Protein AF-A0A652K4I8-F1 (afdb_monomer_lite)

Radius of gyration: 15.54 Å; chains: 1; bounding box: 37×20×55 Å

Sequence (137 aa):
MGTAPQAAGVTYPLDCGGAPHKVAARASGDLDGDGKPETVAVVHCEAGSGTPPSGVYVLTRGRQPGAPARVVATLVAPEDLKTVTGFSVRDGAVRATLLGYSSPDVPSCCPDEKEQVSWYWKGGSFVRTGQAEARSA

pLDDT: mean 91.09, std 11.19, range [34.38, 98.56]

Foldseek 3Di:
DDDEADPPPEDDPDDQVPADKDFPDKEWDQQAPPPHIKMWTWMAGDDPDAFQQTWIFIWHDDPDVPDHIYTPDIPDDSVQRWGWDDWYDDPSKTWTKIFADPDPVDDSVDGPWIKIWIWGDDDRDTDIDIDTPDDDD

Secondary structure (DSSP, 8-state):
-PPPPPSTT---S---TTPPEEEEEEEEE-SSSSSS-EEEEEEEE--SSS-PPPEEEEEE--SSTTPPPEEEEEEE-GGG--EEEEEEEETTEEEEEEEE-SSTTS-TT---EEEEEEEEEETTEEEEEEEEEPPP-

Structure (mmCIF, N/CA/C/O backbone):
data_AF-A0A652K4I8-F1
#
_entry.id   AF-A0A652K4I8-F1
#
loop_
_atom_site.group_PDB
_atom_site.id
_atom_site.type_symbol
_atom_site.label_atom_id
_atom_site.label_alt_id
_atom_site.label_comp_id
_atom_site.label_asym_id
_atom_site.label_entity_id
_atom_site.label_seq_id
_atom_site.pdbx_PDB_ins_code
_atom_site.Cartn_x
_atom_site.Cartn_y
_atom_site.Cartn_z
_atom_site.occupancy
_atom_site.B_iso_or_equiv
_atom_site.auth_seq_id
_atom_site.auth_comp_id
_atom_site.auth_asym_id
_atom_site.auth_atom_id
_atom_site.pdbx_PDB_model_num
ATOM 1 N N . MET A 1 1 ? -16.735 9.429 15.247 1.00 58.81 1 MET A N 1
ATOM 2 C CA . MET A 1 1 ? -15.610 8.810 14.511 1.00 58.81 1 MET A CA 1
ATOM 3 C C . MET A 1 1 ? -14.355 8.910 15.361 1.00 58.81 1 MET A C 1
ATOM 5 O O . MET A 1 1 ? -14.043 10.002 15.821 1.00 58.81 1 MET A O 1
ATOM 9 N N . GLY A 1 2 ? -13.698 7.782 15.648 1.00 72.44 2 GLY A N 1
ATOM 10 C CA . GLY A 1 2 ? -12.432 7.766 16.394 1.00 72.44 2 GLY A CA 1
ATOM 11 C C . GLY A 1 2 ? -11.235 8.185 15.531 1.00 72.44 2 GLY A C 1
ATOM 12 O O . GLY A 1 2 ? -11.338 8.254 14.315 1.00 72.44 2 GLY A O 1
ATOM 13 N N . THR A 1 3 ? -10.082 8.454 16.144 1.00 88.25 3 THR A N 1
ATOM 14 C CA . THR A 1 3 ? -8.835 8.772 15.419 1.00 88.25 3 THR A CA 1
ATOM 15 C C . THR A 1 3 ? -8.223 7.528 14.767 1.00 88.25 3 THR A C 1
ATOM 17 O O . THR A 1 3 ? -8.107 6.488 15.415 1.00 88.25 3 THR A O 1
ATOM 20 N N . ALA A 1 4 ? -7.795 7.610 13.512 1.00 93.06 4 ALA A N 1
ATOM 21 C CA . ALA A 1 4 ? -7.115 6.495 12.856 1.00 93.06 4 ALA A CA 1
ATOM 22 C C . ALA A 1 4 ? -5.692 6.273 13.425 1.00 93.06 4 ALA A C 1
ATOM 24 O O . ALA A 1 4 ? -5.068 7.226 13.909 1.00 93.06 4 ALA A O 1
ATOM 25 N N . PRO A 1 5 ? -5.159 5.037 13.405 1.00 94.88 5 PRO A N 1
ATOM 26 C CA . PRO A 1 5 ? -3.806 4.748 13.880 1.00 94.88 5 PRO A CA 1
ATOM 27 C C . PRO A 1 5 ? -2.723 5.466 13.056 1.00 94.88 5 PRO A C 1
ATOM 29 O O . PRO A 1 5 ? -2.858 5.652 11.846 1.00 94.88 5 PRO A O 1
ATOM 32 N N . GLN A 1 6 ? -1.614 5.845 13.697 1.00 93.88 6 GLN A N 1
ATOM 33 C CA . GLN A 1 6 ? -0.464 6.419 12.992 1.00 93.88 6 GLN A CA 1
ATOM 34 C C . GLN A 1 6 ? 0.291 5.338 12.209 1.00 93.88 6 GLN A C 1
ATOM 36 O O . GLN A 1 6 ? 0.525 4.246 12.712 1.00 93.88 6 GLN A O 1
ATOM 41 N N . ALA A 1 7 ? 0.700 5.680 10.987 1.00 95.81 7 ALA A N 1
ATOM 42 C CA . ALA A 1 7 ? 1.514 4.821 10.124 1.00 95.81 7 ALA A CA 1
ATOM 43 C C . ALA A 1 7 ? 3.020 4.866 10.462 1.00 95.81 7 ALA A C 1
ATOM 45 O O . ALA A 1 7 ? 3.785 4.020 10.008 1.00 95.81 7 ALA A O 1
ATOM 46 N N . ALA A 1 8 ? 3.461 5.862 11.235 1.00 91.19 8 ALA A N 1
ATOM 47 C CA . ALA A 1 8 ? 4.845 5.973 11.684 1.00 91.19 8 ALA A CA 1
ATOM 48 C C . ALA A 1 8 ? 5.109 5.048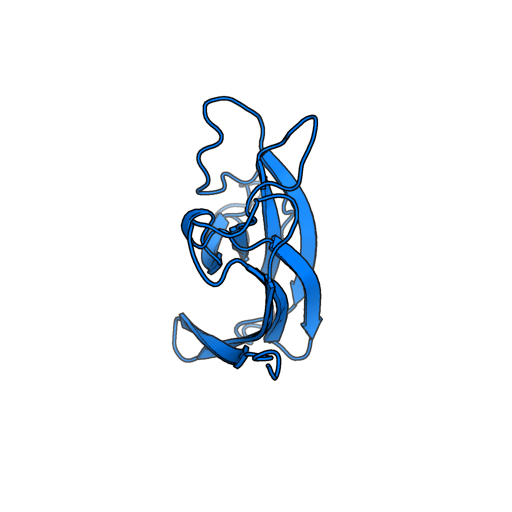 12.884 1.00 91.19 8 ALA A C 1
ATOM 50 O O . ALA A 1 8 ? 4.229 4.858 13.722 1.00 91.19 8 ALA A O 1
ATOM 51 N N . GLY A 1 9 ? 6.327 4.504 12.977 1.00 88.69 9 GLY A N 1
ATOM 52 C CA . GLY A 1 9 ? 6.729 3.620 14.080 1.00 88.69 9 GLY A CA 1
ATOM 53 C C . GLY A 1 9 ? 6.115 2.216 14.028 1.00 88.69 9 GLY A C 1
ATOM 54 O O . GLY A 1 9 ? 6.168 1.492 15.017 1.00 88.69 9 GLY A O 1
ATOM 55 N N . VAL A 1 10 ? 5.520 1.838 12.895 1.00 94.88 10 VAL A N 1
ATOM 56 C CA . VAL A 1 10 ? 4.978 0.498 12.651 1.00 94.88 10 VAL A CA 1
ATOM 57 C C . VAL A 1 10 ? 6.068 -0.400 12.078 1.00 94.88 10 VAL A C 1
ATOM 59 O O . VAL A 1 10 ? 6.839 0.015 11.215 1.00 94.88 10 VAL A O 1
ATOM 62 N N . THR A 1 11 ? 6.109 -1.652 12.525 1.00 93.19 11 THR A N 1
ATOM 63 C CA . THR A 1 11 ? 6.907 -2.695 11.875 1.00 93.19 11 THR A CA 1
ATOM 64 C C . THR A 1 11 ? 6.139 -3.228 10.670 1.00 93.19 11 THR A C 1
ATOM 66 O O . THR A 1 11 ? 5.146 -3.939 10.827 1.00 93.19 11 THR A O 1
ATOM 69 N N . TYR A 1 12 ? 6.585 -2.862 9.472 1.00 95.75 12 TYR A N 1
ATOM 70 C CA . TYR A 1 12 ? 6.018 -3.351 8.218 1.00 95.75 12 TYR A CA 1
ATOM 71 C C . TYR A 1 12 ? 6.736 -4.625 7.750 1.00 95.75 12 TYR A C 1
ATOM 73 O O . TYR A 1 12 ? 7.954 -4.717 7.911 1.00 95.75 12 TYR A O 1
ATOM 81 N N . PRO A 1 13 ? 6.019 -5.596 7.155 1.00 94.88 13 PRO A N 1
ATOM 82 C CA . PRO A 1 13 ? 6.622 -6.797 6.591 1.00 94.88 13 PRO A CA 1
ATOM 83 C C . PRO A 1 13 ? 7.198 -6.486 5.200 1.00 94.88 13 PRO A C 1
ATOM 85 O O . PRO A 1 13 ? 6.630 -6.871 4.181 1.00 94.88 13 PRO A O 1
ATOM 88 N N . LEU A 1 14 ? 8.300 -5.734 5.173 1.00 92.50 14 LEU A N 1
ATOM 89 C CA . LEU A 1 14 ? 9.155 -5.563 4.000 1.00 92.50 14 LEU A CA 1
ATOM 90 C C . LEU A 1 14 ? 10.620 -5.729 4.403 1.00 92.50 14 LEU A C 1
ATOM 92 O O . LEU A 1 14 ? 11.026 -5.258 5.467 1.00 92.50 14 LEU A O 1
ATOM 96 N N . ASP A 1 15 ? 11.400 -6.378 3.543 1.00 91.69 15 ASP A N 1
ATOM 97 C CA . ASP A 1 15 ? 12.846 -6.496 3.701 1.00 91.69 15 ASP A CA 1
ATOM 98 C C . ASP A 1 15 ? 13.551 -5.481 2.798 1.00 91.69 15 ASP A C 1
ATOM 100 O O . ASP A 1 15 ? 13.453 -5.530 1.574 1.00 91.69 15 ASP A O 1
ATOM 104 N N . CYS A 1 16 ? 14.258 -4.545 3.426 1.00 92.44 16 CYS A N 1
ATOM 105 C CA . CYS A 1 16 ? 15.027 -3.511 2.744 1.00 92.44 16 CYS A CA 1
ATOM 106 C C . CYS A 1 16 ? 16.538 -3.760 2.789 1.00 92.44 16 CYS A C 1
ATOM 108 O O . CYS A 1 16 ? 17.311 -2.838 2.524 1.00 92.44 16 CYS A O 1
ATOM 110 N N . GLY A 1 17 ? 16.984 -4.962 3.170 1.00 89.38 17 GLY A N 1
ATOM 111 C CA . GLY A 1 17 ? 18.407 -5.309 3.201 1.00 89.38 17 GLY A CA 1
ATOM 112 C C . GLY A 1 17 ? 19.229 -4.402 4.122 1.00 89.38 17 GLY A C 1
ATOM 113 O O . GLY A 1 17 ? 20.378 -4.087 3.826 1.00 89.38 17 GLY A O 1
ATOM 114 N N . GLY A 1 18 ? 18.622 -3.927 5.215 1.00 87.69 18 GLY A N 1
ATOM 115 C CA . GLY A 1 18 ? 19.234 -2.995 6.170 1.00 87.69 18 GLY A CA 1
ATOM 116 C C . GLY A 1 18 ? 18.995 -1.506 5.888 1.00 87.69 18 GLY A C 1
ATOM 117 O O . GLY A 1 18 ? 19.283 -0.687 6.760 1.00 87.69 18 GLY A O 1
ATOM 118 N N . ALA A 1 19 ? 18.433 -1.133 4.733 1.00 90.69 19 ALA A N 1
ATOM 119 C CA . ALA A 1 19 ? 17.978 0.238 4.496 1.00 90.69 19 ALA A CA 1
ATOM 120 C C . ALA A 1 19 ? 16.683 0.545 5.283 1.00 90.69 19 ALA A C 1
ATOM 122 O O . ALA A 1 19 ? 15.898 -0.366 5.570 1.00 90.69 19 ALA A O 1
ATOM 123 N N . PRO A 1 20 ? 16.419 1.815 5.643 1.00 92.19 20 PRO A N 1
ATOM 124 C CA . PRO A 1 20 ? 15.132 2.198 6.210 1.00 92.19 20 PRO A CA 1
ATOM 125 C C . PRO A 1 20 ? 14.006 2.044 5.177 1.00 92.19 20 PRO A C 1
ATOM 127 O O . PRO A 1 20 ? 14.228 2.036 3.967 1.00 92.19 20 PRO A O 1
ATOM 130 N N . HIS A 1 21 ? 12.771 1.945 5.663 1.00 94.88 21 HIS A N 1
ATOM 131 C CA . HIS A 1 21 ? 11.575 2.035 4.829 1.00 94.88 21 HIS A CA 1
ATOM 132 C C . HIS A 1 21 ? 10.948 3.425 4.940 1.00 94.88 21 HIS A C 1
ATOM 134 O O . HIS A 1 21 ? 11.106 4.124 5.942 1.00 94.88 21 HIS A O 1
ATOM 140 N N . LYS A 1 22 ? 10.156 3.793 3.935 1.00 94.56 22 LYS A N 1
ATOM 141 C CA . LYS A 1 22 ? 9.443 5.064 3.860 1.00 94.56 22 LYS A CA 1
ATOM 142 C C . LYS A 1 22 ? 7.953 4.831 3.653 1.00 94.56 22 LYS A C 1
ATOM 144 O O . LYS A 1 22 ? 7.553 4.082 2.768 1.00 94.56 22 LYS A O 1
ATOM 149 N N . VAL A 1 23 ? 7.129 5.537 4.428 1.00 96.38 23 VAL A N 1
ATOM 150 C CA . VAL A 1 23 ? 5.687 5.660 4.163 1.00 96.38 23 VAL A CA 1
ATOM 151 C C . VAL A 1 23 ? 5.491 6.738 3.096 1.00 96.38 23 VAL A C 1
ATOM 153 O O . VAL A 1 23 ? 5.647 7.926 3.375 1.00 96.38 23 VAL A O 1
ATOM 156 N N . ALA A 1 24 ? 5.179 6.330 1.869 1.00 95.19 24 ALA A N 1
ATOM 157 C CA . ALA A 1 24 ? 5.019 7.226 0.724 1.00 95.19 24 ALA A CA 1
ATOM 158 C C . ALA A 1 24 ? 3.655 7.921 0.707 1.00 95.19 24 ALA A C 1
ATOM 160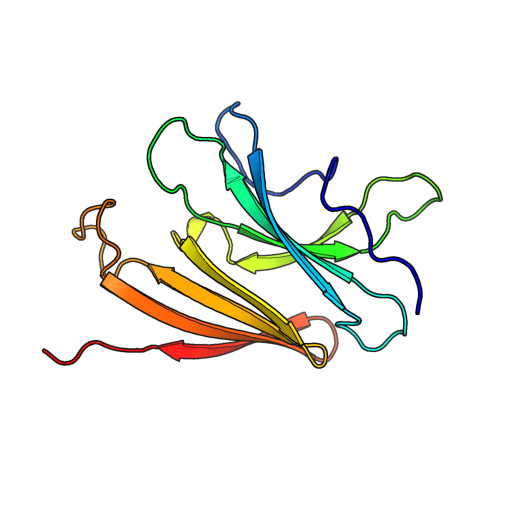 O O . ALA A 1 24 ? 3.551 9.099 0.373 1.00 95.19 24 ALA A O 1
ATOM 161 N N . ALA A 1 25 ? 2.608 7.191 1.090 1.00 97.00 25 ALA A N 1
ATOM 162 C CA . ALA A 1 25 ? 1.249 7.702 1.177 1.00 97.00 25 ALA A CA 1
ATOM 163 C C . ALA A 1 25 ? 0.483 6.994 2.294 1.00 97.00 25 ALA A C 1
ATOM 165 O O . ALA A 1 25 ? 0.800 5.866 2.678 1.00 97.00 25 ALA A O 1
ATOM 166 N N . ARG A 1 26 ? -0.551 7.659 2.813 1.00 97.88 26 ARG A N 1
ATOM 167 C CA . ARG A 1 26 ? -1.480 7.071 3.777 1.00 97.88 26 ARG A CA 1
ATOM 168 C C . ARG A 1 26 ? -2.877 7.654 3.633 1.00 97.88 26 ARG A C 1
ATOM 170 O O . ARG A 1 26 ? -3.029 8.823 3.288 1.00 97.88 26 ARG A O 1
ATOM 177 N N . ALA A 1 27 ? -3.873 6.837 3.928 1.00 97.81 27 ALA A N 1
ATOM 178 C CA . ALA A 1 27 ? -5.277 7.215 3.960 1.00 97.81 27 ALA A CA 1
ATOM 179 C C . ALA A 1 27 ? -5.971 6.426 5.068 1.00 97.81 27 ALA A C 1
ATOM 181 O O . ALA A 1 27 ? -5.480 5.376 5.480 1.00 97.81 27 ALA A O 1
ATOM 182 N N . SER A 1 28 ? -7.097 6.928 5.556 1.00 97.69 28 SER A N 1
ATOM 183 C CA . SER A 1 28 ? -7.816 6.306 6.664 1.00 97.69 28 SER A CA 1
ATOM 184 C C . SER A 1 28 ? -9.310 6.275 6.390 1.00 97.69 28 SER A C 1
ATOM 186 O O . SER A 1 28 ? -9.838 7.145 5.695 1.00 97.69 28 SER A O 1
ATOM 188 N N . GLY A 1 29 ? -9.983 5.286 6.957 1.00 96.75 29 GLY A N 1
ATOM 189 C CA . GLY A 1 29 ? -11.421 5.088 6.844 1.00 96.75 29 GLY A CA 1
ATOM 190 C C . GLY A 1 29 ? -11.843 3.869 7.647 1.00 96.75 29 GLY A C 1
ATOM 191 O O . GLY A 1 29 ? -11.000 3.067 8.024 1.00 96.75 29 GLY A O 1
ATOM 192 N N . ASP A 1 30 ? -13.133 3.768 7.930 1.00 96.38 30 ASP A N 1
ATOM 193 C CA . ASP A 1 30 ? -13.730 2.574 8.529 1.00 96.38 30 ASP A CA 1
ATOM 194 C C . ASP A 1 30 ? -13.865 1.511 7.432 1.00 96.38 30 ASP A C 1
ATOM 196 O O . ASP A 1 30 ? -14.705 1.653 6.538 1.00 96.38 30 ASP A O 1
ATOM 200 N N . LEU A 1 31 ? -12.938 0.548 7.404 1.00 97.25 31 LEU A N 1
ATOM 201 C CA . LEU A 1 31 ? -12.828 -0.421 6.309 1.00 97.25 31 LEU A CA 1
ATOM 202 C C . LEU A 1 31 ? -13.642 -1.684 6.568 1.00 97.25 31 LEU A C 1
ATOM 204 O O . LEU A 1 31 ? -14.035 -2.350 5.610 1.00 97.25 31 LEU A O 1
ATOM 208 N N . ASP A 1 32 ? -13.866 -2.026 7.834 1.00 95.56 32 ASP A N 1
ATOM 209 C CA . ASP A 1 32 ? -14.614 -3.215 8.236 1.00 95.56 32 ASP A CA 1
ATOM 210 C C . ASP A 1 32 ? -16.037 -2.910 8.735 1.00 95.56 32 ASP A C 1
ATOM 212 O O . ASP A 1 32 ? -16.846 -3.834 8.861 1.00 95.56 32 ASP A O 1
ATOM 216 N N . GLY A 1 33 ? -16.375 -1.631 8.923 1.00 94.94 33 GLY A N 1
ATOM 217 C CA . GLY A 1 33 ? -17.694 -1.167 9.338 1.00 94.94 33 GLY A CA 1
ATOM 218 C C . GLY A 1 33 ? -17.920 -1.222 10.849 1.00 94.94 33 GLY A C 1
ATOM 219 O O . GLY A 1 33 ? -19.076 -1.169 11.278 1.00 94.94 33 GLY A O 1
ATOM 220 N N . ASP A 1 34 ? -16.870 -1.361 11.665 1.00 93.44 34 ASP A N 1
ATOM 221 C CA . ASP A 1 34 ? -16.984 -1.464 13.125 1.00 93.44 34 ASP A CA 1
ATOM 222 C C . ASP A 1 34 ? -17.060 -0.100 13.848 1.00 93.44 34 ASP A C 1
ATOM 224 O O . ASP A 1 34 ? -17.211 -0.038 15.077 1.00 93.44 34 ASP A O 1
ATOM 228 N N . GLY A 1 35 ? -16.972 1.005 13.100 1.00 93.50 35 GLY A N 1
ATOM 229 C CA . GLY A 1 35 ? -17.001 2.373 13.616 1.00 93.50 35 GLY A CA 1
ATOM 230 C C . GLY A 1 35 ? -15.642 2.913 14.081 1.00 93.50 35 GLY A C 1
ATOM 231 O O . GLY A 1 35 ? -15.558 4.075 14.519 1.00 93.50 35 GLY A O 1
ATOM 232 N N . LYS A 1 36 ? -14.569 2.122 13.998 1.00 92.94 36 LYS A N 1
ATOM 233 C CA . LYS A 1 36 ? -13.184 2.536 14.244 1.00 92.94 36 LYS A CA 1
ATOM 234 C C . LYS A 1 36 ? -12.459 2.596 12.901 1.00 92.94 36 LYS A C 1
ATOM 236 O O . LYS A 1 36 ? -12.432 1.622 12.178 1.00 92.94 36 LYS A O 1
ATOM 241 N N . PRO A 1 37 ? -11.840 3.732 12.548 1.00 95.88 37 PRO A N 1
ATOM 242 C CA . PRO A 1 37 ? -11.115 3.793 11.293 1.00 95.88 37 PRO A CA 1
ATOM 243 C C . PRO A 1 37 ? -9.764 3.078 11.368 1.00 95.88 37 PRO A C 1
ATOM 245 O O . PRO A 1 37 ? -8.977 3.288 12.303 1.00 95.88 37 PRO A O 1
ATOM 248 N N . GLU A 1 38 ? -9.455 2.361 10.297 1.00 97.62 38 GLU A N 1
ATOM 249 C CA . GLU A 1 38 ? -8.140 1.833 9.961 1.00 97.62 38 GLU A CA 1
ATOM 250 C C . GLU A 1 38 ? -7.309 2.894 9.233 1.00 97.62 38 GLU A C 1
ATOM 252 O O . GLU A 1 38 ? -7.814 3.887 8.696 1.00 97.62 38 GLU A O 1
ATOM 257 N N . THR A 1 39 ? -6.001 2.655 9.177 1.00 98.38 39 THR A N 1
ATOM 258 C CA . THR A 1 39 ? -5.090 3.384 8.289 1.00 98.38 39 THR A CA 1
ATOM 259 C C . THR A 1 39 ? -4.526 2.424 7.262 1.00 98.38 39 THR A C 1
ATOM 261 O O . THR A 1 39 ? -4.075 1.341 7.608 1.00 98.38 39 THR A O 1
ATOM 264 N N . VAL A 1 40 ? -4.489 2.836 6.004 1.00 98.56 40 VAL A N 1
ATOM 265 C CA . VAL A 1 40 ? -3.807 2.119 4.933 1.00 98.56 40 VAL A CA 1
ATOM 266 C C . VAL A 1 40 ? -2.558 2.899 4.565 1.00 98.56 40 VAL A C 1
ATOM 268 O O . VAL A 1 40 ? -2.629 4.105 4.318 1.00 98.56 40 VAL A O 1
ATOM 271 N N . ALA A 1 41 ? -1.417 2.221 4.563 1.00 98.50 41 ALA A N 1
ATOM 272 C CA . ALA A 1 41 ? -0.115 2.805 4.285 1.00 98.50 41 ALA A CA 1
ATOM 273 C C . ALA A 1 41 ? 0.485 2.189 3.021 1.00 98.50 41 ALA A C 1
ATOM 275 O O . ALA A 1 41 ? 0.535 0.967 2.882 1.00 98.50 41 ALA A O 1
ATOM 276 N N . VAL A 1 42 ? 0.964 3.052 2.127 1.00 98.31 42 VAL A N 1
ATOM 277 C CA . VAL A 1 42 ? 1.831 2.679 1.009 1.00 98.31 42 VAL A CA 1
ATOM 278 C C . VAL A 1 42 ? 3.265 2.846 1.483 1.00 98.31 42 VAL A C 1
ATOM 280 O O . VAL A 1 42 ? 3.661 3.948 1.875 1.00 98.31 42 VAL A O 1
ATOM 283 N N . VAL A 1 43 ? 4.030 1.762 1.473 1.00 97.62 43 VAL A N 1
ATOM 284 C CA . VAL A 1 43 ? 5.383 1.716 2.028 1.00 97.62 43 VAL A CA 1
ATOM 285 C C . VAL A 1 43 ? 6.324 1.091 1.018 1.00 97.62 43 VAL A C 1
ATOM 287 O O . VAL A 1 43 ? 5.976 0.119 0.363 1.00 97.62 43 VAL A O 1
ATOM 290 N N . HIS A 1 44 ? 7.525 1.631 0.902 1.00 96.31 44 HIS A N 1
ATOM 291 C CA . HIS A 1 44 ? 8.588 1.039 0.100 1.00 96.31 44 HIS A CA 1
ATOM 292 C C . HIS A 1 44 ? 9.930 1.266 0.794 1.00 96.31 44 HIS A C 1
ATOM 294 O O . HIS A 1 44 ? 10.036 2.096 1.702 1.00 96.31 44 HIS A O 1
ATOM 300 N N . CYS A 1 45 ? 10.967 0.550 0.374 1.00 95.31 45 CYS A N 1
ATOM 301 C CA . CYS A 1 45 ? 12.315 0.805 0.869 1.00 95.31 45 CYS A CA 1
ATOM 302 C C . CYS A 1 45 ? 12.775 2.211 0.487 1.00 95.31 45 CYS A C 1
ATOM 304 O O . CYS A 1 45 ? 12.422 2.729 -0.575 1.00 95.31 45 CYS A O 1
ATOM 306 N N . GLU A 1 46 ? 13.532 2.862 1.357 1.00 91.81 46 GLU A N 1
ATOM 307 C CA . GLU A 1 46 ? 14.149 4.133 1.019 1.00 91.81 46 GLU A CA 1
ATOM 308 C C . GLU A 1 46 ? 15.295 3.882 0.037 1.00 91.81 46 GLU A C 1
ATOM 310 O O . GLU A 1 46 ? 16.179 3.063 0.278 1.00 91.81 46 GLU A O 1
ATOM 315 N N . ALA A 1 47 ? 15.256 4.573 -1.098 1.00 85.00 47 ALA A N 1
ATOM 316 C CA . ALA A 1 47 ? 16.268 4.485 -2.135 1.00 85.00 47 ALA A CA 1
ATOM 317 C C . ALA A 1 47 ? 16.661 5.901 -2.552 1.00 85.00 47 ALA A C 1
ATOM 319 O O . ALA A 1 47 ? 15.802 6.771 -2.700 1.00 85.00 47 ALA A O 1
ATOM 320 N N . GLY A 1 48 ? 17.960 6.135 -2.756 1.00 76.44 48 GLY A N 1
ATOM 321 C CA . GLY A 1 48 ? 18.453 7.432 -3.229 1.00 76.44 48 GLY A CA 1
ATOM 322 C C . GLY A 1 48 ? 18.033 7.747 -4.670 1.00 76.44 48 GLY A C 1
ATOM 323 O O . GLY A 1 48 ? 17.915 8.911 -5.036 1.00 76.44 48 GLY A O 1
ATOM 324 N N . SER A 1 49 ? 17.778 6.715 -5.482 1.00 72.06 49 SER A N 1
ATOM 325 C CA . SER A 1 49 ? 17.286 6.838 -6.858 1.00 72.06 49 SER A CA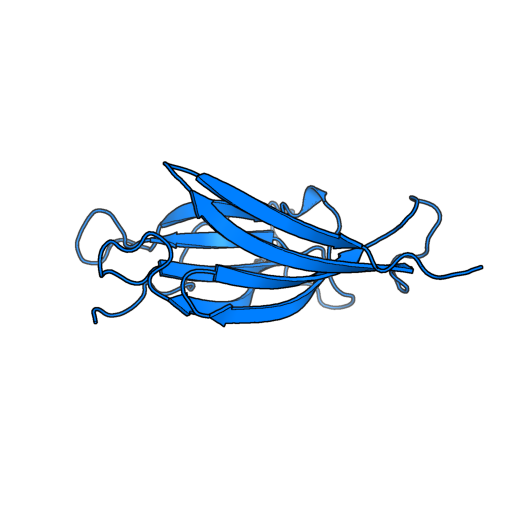 1
ATOM 326 C C . SER A 1 49 ? 16.367 5.668 -7.218 1.00 72.06 49 SER A C 1
ATOM 328 O O . SER A 1 49 ? 16.523 4.577 -6.670 1.00 72.06 49 SER A O 1
ATOM 330 N N . GLY A 1 50 ? 15.441 5.893 -8.154 1.00 75.50 50 GLY A N 1
ATOM 331 C CA . GLY A 1 50 ? 14.474 4.894 -8.616 1.00 75.50 50 GLY A CA 1
ATOM 332 C C . GLY A 1 50 ? 13.155 4.907 -7.841 1.00 75.50 50 GLY A C 1
ATOM 333 O O . GLY A 1 50 ? 12.907 5.763 -6.992 1.00 75.50 50 GLY A O 1
ATOM 334 N N . THR A 1 51 ? 12.277 3.962 -8.166 1.00 77.56 51 THR A N 1
ATOM 335 C CA . THR A 1 51 ? 10.986 3.790 -7.492 1.00 77.56 51 THR A CA 1
ATOM 336 C C . THR A 1 51 ? 10.861 2.335 -7.061 1.00 77.56 51 THR A C 1
ATOM 338 O O . THR A 1 51 ? 10.428 1.503 -7.857 1.00 77.56 51 THR A O 1
ATOM 341 N N . PRO A 1 52 ? 11.314 1.997 -5.842 1.00 88.19 52 PRO A N 1
ATOM 342 C CA . PRO A 1 52 ? 11.266 0.621 -5.377 1.00 88.19 52 PRO A CA 1
ATOM 343 C C . PRO A 1 52 ? 9.816 0.113 -5.318 1.00 88.19 52 PRO A C 1
ATOM 345 O O . PRO A 1 52 ? 8.883 0.918 -5.173 1.00 88.19 52 PRO A O 1
ATOM 348 N N . PRO A 1 53 ? 9.615 -1.214 -5.415 1.00 92.69 53 PRO A N 1
ATOM 349 C CA . PRO A 1 53 ? 8.300 -1.816 -5.262 1.00 92.69 53 PRO A CA 1
ATOM 350 C C . PRO A 1 53 ? 7.615 -1.372 -3.971 1.00 92.69 53 PRO A C 1
ATOM 352 O O . PRO A 1 53 ? 8.244 -1.184 -2.927 1.00 92.69 53 PRO A O 1
ATOM 355 N N . SER A 1 54 ? 6.308 -1.174 -4.066 1.00 96.38 54 SER A N 1
ATOM 356 C CA . SER A 1 54 ? 5.462 -0.720 -2.973 1.00 96.38 54 SER A CA 1
ATOM 357 C C . SER A 1 54 ? 4.744 -1.898 -2.326 1.00 96.38 54 SER A C 1
ATOM 359 O O . SER A 1 54 ? 4.105 -2.691 -3.008 1.00 96.38 54 SER A O 1
ATOM 361 N N . GLY A 1 55 ? 4.767 -1.950 -1.000 1.00 97.81 55 GLY A N 1
ATOM 362 C CA . GLY A 1 55 ? 3.796 -2.683 -0.200 1.00 97.81 55 GLY A CA 1
ATOM 363 C C . GLY A 1 55 ? 2.610 -1.789 0.171 1.00 97.81 55 GLY A C 1
ATOM 364 O O . GLY A 1 55 ? 2.772 -0.594 0.438 1.00 97.81 55 GLY A O 1
ATOM 365 N N . VAL A 1 56 ? 1.408 -2.363 0.209 1.00 98.50 56 VAL A N 1
ATOM 366 C CA . VAL A 1 56 ? 0.198 -1.687 0.705 1.00 98.50 56 VAL A CA 1
ATOM 367 C C . VAL A 1 56 ? -0.329 -2.452 1.907 1.00 98.50 56 VAL A C 1
ATOM 369 O O . VAL A 1 56 ? -0.732 -3.606 1.782 1.00 98.50 56 VAL A O 1
ATOM 372 N N . TYR A 1 57 ? -0.356 -1.802 3.067 1.00 98.56 57 TYR A N 1
ATOM 373 C CA . TYR A 1 57 ? -0.646 -2.448 4.347 1.00 98.56 57 TYR A CA 1
ATOM 374 C C . TYR A 1 57 ? -1.830 -1.798 5.050 1.00 98.56 57 TYR A C 1
ATOM 376 O O . TYR A 1 57 ? -1.921 -0.571 5.111 1.00 98.56 57 TYR A O 1
ATOM 384 N N . VAL A 1 58 ? -2.707 -2.617 5.630 1.00 98.38 58 VAL A N 1
ATOM 385 C CA . VAL A 1 58 ? -3.814 -2.160 6.479 1.00 98.38 58 VAL A CA 1
ATOM 386 C C . VAL A 1 58 ? -3.390 -2.236 7.936 1.00 98.38 58 VAL A C 1
ATOM 388 O O . VAL A 1 58 ? -2.903 -3.267 8.407 1.00 98.38 58 VAL A O 1
ATOM 391 N N . LEU A 1 59 ? -3.594 -1.135 8.646 1.00 98.19 59 LEU A N 1
ATOM 392 C CA . LEU A 1 59 ? -3.200 -0.926 10.025 1.00 98.19 59 LEU A CA 1
ATOM 393 C C . LEU A 1 59 ? -4.428 -0.759 10.904 1.00 98.19 59 LEU A C 1
ATOM 395 O O . LEU A 1 59 ? -5.294 0.071 10.627 1.00 98.19 59 LEU A O 1
ATOM 399 N N . THR A 1 60 ? -4.420 -1.453 12.034 1.00 95.81 60 THR A N 1
ATOM 400 C CA . THR A 1 60 ? -5.327 -1.160 13.145 1.00 95.81 60 THR A CA 1
ATOM 401 C C . THR A 1 60 ? -4.534 -0.700 14.366 1.00 95.81 60 THR A C 1
ATOM 403 O O . THR A 1 60 ? -3.299 -0.746 14.407 1.00 95.81 60 THR A O 1
ATOM 406 N N . ARG A 1 61 ? -5.249 -0.232 15.385 1.00 93.25 61 ARG A N 1
ATOM 407 C CA . ARG A 1 61 ? -4.658 0.234 16.640 1.00 93.25 61 ARG A CA 1
ATOM 408 C C . ARG A 1 61 ? -3.887 -0.885 17.350 1.00 93.25 61 ARG A C 1
ATOM 410 O O . ARG A 1 61 ? -4.200 -2.074 17.225 1.00 93.25 61 ARG A O 1
ATOM 417 N N . GLY A 1 62 ? -2.887 -0.483 18.130 1.00 90.75 62 GLY A N 1
ATOM 418 C CA . GLY A 1 62 ? -2.197 -1.375 19.052 1.00 90.75 62 GLY A CA 1
ATOM 419 C C . GLY A 1 62 ? -3.156 -1.971 20.088 1.00 90.75 62 GLY A C 1
ATOM 420 O O . GLY A 1 62 ? -4.205 -1.402 20.391 1.00 90.75 62 GLY A O 1
ATOM 421 N N . ARG A 1 63 ? -2.801 -3.139 20.640 1.00 87.81 63 ARG A N 1
ATOM 422 C CA . ARG A 1 63 ? -3.647 -3.859 21.614 1.00 87.81 63 ARG A CA 1
ATOM 423 C C . ARG A 1 63 ? -3.773 -3.147 22.964 1.00 87.81 63 ARG A C 1
ATOM 425 O O . ARG A 1 63 ? -4.693 -3.448 23.711 1.00 87.81 63 ARG A O 1
ATOM 432 N N . GLN A 1 64 ? -2.836 -2.257 23.279 1.00 89.44 64 GLN A N 1
ATOM 433 C CA . GLN A 1 64 ? -2.774 -1.507 24.532 1.00 89.44 64 GLN A CA 1
ATOM 434 C C . GLN A 1 64 ? -2.668 -0.006 24.235 1.00 89.44 64 GLN A C 1
ATOM 436 O O . GLN A 1 64 ? -2.142 0.364 23.178 1.00 89.44 64 GLN A O 1
ATOM 441 N N . PRO A 1 65 ? -3.125 0.874 25.143 1.00 84.62 65 PRO A N 1
ATOM 442 C CA . PRO A 1 65 ? -2.891 2.309 25.021 1.00 84.62 65 PRO A CA 1
ATOM 443 C C . PRO A 1 65 ? -1.397 2.616 24.849 1.00 84.62 65 PRO A C 1
ATOM 445 O O . PRO A 1 65 ? -0.563 2.103 25.588 1.00 84.62 65 PRO A O 1
ATOM 448 N N . GLY A 1 66 ? -1.056 3.428 23.847 1.00 84.81 66 GLY A N 1
ATOM 449 C CA . GLY A 1 66 ? 0.332 3.791 23.536 1.00 84.81 66 GLY A CA 1
ATOM 450 C C . GLY A 1 66 ? 1.130 2.743 22.751 1.00 84.81 66 GLY A C 1
ATOM 451 O O . GLY A 1 66 ? 2.234 3.051 22.309 1.00 84.81 66 GLY A O 1
ATOM 452 N N . ALA A 1 67 ? 0.595 1.539 22.520 1.00 89.88 67 ALA A N 1
ATOM 453 C CA . ALA A 1 67 ? 1.263 0.558 21.671 1.00 89.88 67 ALA A CA 1
ATOM 454 C C . ALA A 1 67 ? 1.254 1.003 20.192 1.00 89.88 67 ALA A C 1
ATOM 456 O O . ALA A 1 67 ? 0.251 1.572 19.738 1.00 89.88 67 ALA A O 1
ATOM 457 N N . PRO A 1 68 ? 2.320 0.705 19.421 1.00 91.62 68 PRO A N 1
ATOM 458 C CA . PRO A 1 68 ? 2.349 0.960 17.986 1.00 91.62 68 PRO A CA 1
ATOM 459 C C . PRO A 1 68 ? 1.159 0.331 17.260 1.00 91.62 68 PRO A C 1
ATOM 461 O O . PRO A 1 68 ? 0.604 -0.690 17.687 1.00 91.62 68 PRO A O 1
ATOM 464 N N . ALA A 1 69 ? 0.778 0.938 16.137 1.00 95.94 69 ALA A N 1
ATOM 465 C CA . ALA A 1 69 ? -0.193 0.331 15.243 1.00 95.94 69 ALA A CA 1
ATOM 466 C C . ALA A 1 69 ? 0.349 -0.989 14.680 1.00 95.94 69 ALA A C 1
ATOM 468 O O . ALA A 1 69 ? 1.559 -1.216 14.615 1.00 95.94 69 ALA A O 1
ATOM 469 N N . ARG A 1 70 ? -0.565 -1.873 14.294 1.00 96.12 70 ARG A N 1
ATOM 470 C CA . ARG A 1 70 ? -0.240 -3.230 13.855 1.00 96.12 70 ARG A CA 1
ATOM 471 C C . ARG A 1 70 ? -0.769 -3.475 12.454 1.00 96.12 70 ARG A C 1
ATOM 473 O O . ARG A 1 70 ? -1.911 -3.118 12.162 1.00 96.12 70 ARG A O 1
ATOM 480 N N . VAL A 1 71 ? 0.049 -4.114 11.627 1.00 97.56 71 VAL A N 1
ATOM 481 C CA . VAL A 1 71 ? -0.369 -4.604 10.314 1.00 97.56 71 VAL A CA 1
ATOM 482 C C . VAL A 1 71 ? -1.334 -5.771 10.516 1.00 97.56 71 VAL A C 1
ATOM 484 O O . VAL A 1 71 ? -1.037 -6.706 11.260 1.00 97.56 71 VAL A O 1
ATOM 487 N N . VAL A 1 72 ? -2.504 -5.691 9.889 1.00 96.50 72 VAL A N 1
ATOM 488 C CA . VAL A 1 72 ? -3.535 -6.745 9.919 1.00 96.50 72 VAL A CA 1
ATOM 489 C C . VAL A 1 72 ? -3.828 -7.331 8.545 1.00 96.50 72 VAL A C 1
ATOM 491 O O . VAL A 1 72 ? -4.374 -8.426 8.471 1.00 96.50 72 VAL A O 1
ATOM 494 N N . ALA A 1 73 ? -3.444 -6.639 7.470 1.00 97.38 73 ALA A N 1
ATOM 495 C CA . ALA A 1 73 ? -3.507 -7.170 6.117 1.00 97.38 73 ALA A CA 1
ATOM 496 C C . ALA A 1 73 ? -2.425 -6.557 5.221 1.00 97.38 73 ALA A C 1
ATOM 498 O O . ALA A 1 73 ? -2.024 -5.405 5.412 1.00 97.38 73 ALA A O 1
ATOM 499 N N . THR A 1 74 ? -2.027 -7.323 4.209 1.00 98.00 74 THR A N 1
ATOM 500 C CA . THR A 1 74 ? -1.177 -6.893 3.095 1.00 98.00 74 THR A CA 1
ATOM 501 C C . THR A 1 74 ? -2.024 -6.971 1.828 1.00 98.00 74 THR A C 1
ATOM 503 O O . THR A 1 74 ? -2.489 -8.050 1.472 1.00 98.00 74 THR A O 1
ATOM 506 N N . LEU A 1 75 ? -2.292 -5.829 1.191 1.00 97.75 75 LEU A N 1
ATOM 50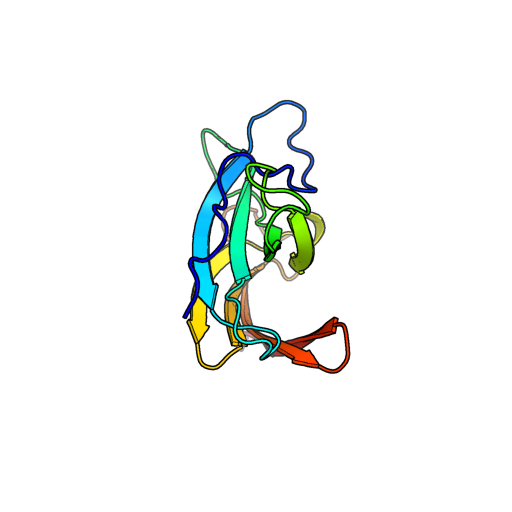7 C CA . LEU A 1 75 ? -3.121 -5.729 -0.020 1.00 97.75 75 LEU A CA 1
ATOM 508 C C . LEU A 1 75 ? -2.295 -5.857 -1.303 1.00 97.75 75 LEU A C 1
ATOM 510 O O . LEU A 1 75 ? -2.799 -6.348 -2.311 1.00 97.75 75 LEU A O 1
ATOM 514 N N . VAL A 1 76 ? -1.048 -5.389 -1.241 1.00 97.81 76 VAL A N 1
ATOM 515 C CA . VAL A 1 76 ? -0.014 -5.536 -2.270 1.00 97.81 76 VAL A CA 1
ATOM 516 C C . VAL A 1 76 ? 1.265 -5.914 -1.546 1.00 97.81 76 VAL A C 1
ATOM 518 O O . VAL A 1 76 ? 1.631 -5.237 -0.576 1.00 97.81 76 VAL A O 1
ATOM 521 N N . ALA A 1 77 ? 1.905 -6.989 -1.987 1.00 95.75 77 ALA A N 1
ATOM 522 C CA . ALA A 1 77 ? 3.164 -7.447 -1.430 1.00 95.75 77 ALA A CA 1
ATOM 523 C C . ALA A 1 77 ? 4.326 -6.837 -2.245 1.00 95.75 77 ALA A C 1
ATOM 525 O O . ALA A 1 77 ? 4.196 -6.711 -3.465 1.00 95.75 77 ALA A O 1
ATOM 526 N N . PRO A 1 78 ? 5.449 -6.413 -1.631 1.00 93.06 78 PRO A N 1
ATOM 527 C CA . PRO A 1 78 ? 6.586 -5.859 -2.378 1.00 93.06 78 PRO A CA 1
ATOM 528 C C . PRO A 1 78 ? 7.116 -6.790 -3.484 1.00 93.06 78 PRO A C 1
ATOM 530 O O . PRO A 1 78 ? 7.633 -6.320 -4.498 1.00 93.06 78 PRO A O 1
ATOM 533 N N . GLU A 1 79 ? 6.946 -8.100 -3.313 1.00 92.00 79 GLU A N 1
ATOM 534 C CA . GLU A 1 79 ? 7.337 -9.157 -4.250 1.00 92.00 79 GLU A CA 1
ATOM 535 C C . GLU A 1 79 ? 6.496 -9.155 -5.536 1.00 92.00 79 GLU A C 1
ATOM 537 O O . GLU A 1 79 ? 6.939 -9.687 -6.551 1.00 92.00 79 GLU A O 1
ATOM 542 N N . ASP A 1 80 ? 5.326 -8.503 -5.533 1.00 92.94 80 ASP A N 1
ATOM 543 C CA . ASP A 1 80 ? 4.487 -8.325 -6.725 1.00 92.94 80 ASP A CA 1
ATOM 544 C C . ASP A 1 80 ? 5.106 -7.330 -7.730 1.00 92.94 80 ASP A C 1
ATOM 546 O O . ASP A 1 80 ? 4.567 -7.126 -8.822 1.00 92.94 80 ASP A O 1
ATOM 550 N N . LEU A 1 81 ? 6.214 -6.672 -7.355 1.00 92.50 81 LEU A N 1
ATOM 551 C CA . LEU A 1 81 ? 6.948 -5.693 -8.165 1.00 92.50 81 LEU A CA 1
ATOM 552 C C . LEU A 1 81 ? 6.056 -4.563 -8.698 1.00 92.50 81 LEU A C 1
ATOM 554 O O . LEU A 1 81 ? 6.268 -4.045 -9.797 1.00 92.50 81 LEU A O 1
ATOM 558 N N . LYS A 1 82 ? 5.044 -4.172 -7.914 1.00 95.25 82 LYS A N 1
ATOM 559 C CA . LYS A 1 82 ? 4.125 -3.089 -8.269 1.00 95.25 82 LYS A CA 1
ATOM 560 C C . LYS A 1 82 ? 4.530 -1.769 -7.621 1.00 95.25 82 LYS A C 1
ATOM 562 O O . LYS A 1 82 ? 4.947 -1.720 -6.465 1.00 95.25 82 LYS A O 1
ATOM 567 N N . THR A 1 83 ? 4.329 -0.675 -8.342 1.00 95.12 83 THR A N 1
ATOM 568 C CA . THR A 1 83 ? 4.449 0.695 -7.828 1.00 95.12 83 THR A CA 1
ATOM 569 C C . THR A 1 83 ? 3.067 1.329 -7.725 1.00 95.12 83 THR A C 1
ATOM 571 O O . THR A 1 83 ? 2.276 1.259 -8.665 1.00 95.12 83 THR A O 1
ATOM 574 N N . VAL A 1 84 ? 2.768 1.989 -6.605 1.00 96.50 84 VAL A N 1
ATOM 575 C CA . VAL A 1 84 ? 1.489 2.689 -6.407 1.00 96.50 84 VAL A CA 1
ATOM 576 C C . VAL A 1 84 ? 1.614 4.151 -6.835 1.00 96.50 84 VAL A C 1
ATOM 578 O O . VAL A 1 84 ? 2.429 4.887 -6.285 1.00 96.50 84 VAL A O 1
ATOM 581 N N . THR A 1 85 ? 0.781 4.596 -7.779 1.00 94.25 85 THR A N 1
ATOM 582 C CA . THR A 1 85 ? 0.791 5.989 -8.287 1.00 94.25 85 THR A CA 1
ATOM 583 C C . THR A 1 85 ? -0.503 6.759 -8.031 1.00 94.25 85 THR A C 1
ATOM 585 O O . THR A 1 85 ? -0.494 7.986 -7.980 1.00 94.25 85 THR A O 1
ATOM 588 N N . GLY A 1 86 ? -1.612 6.056 -7.809 1.00 94.81 86 GLY A N 1
ATOM 589 C CA . GLY A 1 86 ? -2.880 6.621 -7.348 1.00 94.81 86 GLY A CA 1
ATOM 590 C C . GLY A 1 86 ? -3.341 5.869 -6.110 1.00 94.81 86 GLY A C 1
ATOM 591 O O . GLY A 1 86 ? -3.215 4.649 -6.074 1.00 94.81 86 GLY A O 1
ATOM 592 N N . PHE A 1 87 ? -3.846 6.568 -5.092 1.00 98.06 87 PHE A N 1
ATOM 593 C CA . PHE A 1 87 ? -4.211 5.938 -3.823 1.00 98.06 87 PHE A CA 1
ATOM 594 C C . PHE A 1 87 ? -5.273 6.733 -3.058 1.00 98.06 87 PHE A C 1
ATOM 596 O O . PHE A 1 87 ? -5.152 7.947 -2.894 1.00 98.06 87 PHE A O 1
ATOM 603 N N . SER A 1 88 ? -6.318 6.053 -2.580 1.00 98.12 88 SER A N 1
ATOM 604 C CA . SER A 1 88 ? -7.347 6.656 -1.724 1.00 98.12 88 SER A CA 1
ATOM 605 C C . SER A 1 88 ? -8.129 5.613 -0.925 1.00 98.12 88 SER A C 1
ATOM 607 O O . SER A 1 88 ? -8.171 4.442 -1.292 1.00 98.12 88 SER A O 1
ATOM 609 N N . VAL A 1 89 ? -8.793 6.063 0.141 1.00 98.00 89 VAL A N 1
ATOM 610 C CA . VAL A 1 89 ? -9.825 5.301 0.855 1.00 98.00 89 VAL A CA 1
ATOM 611 C C . VAL A 1 89 ? -11.136 6.069 0.746 1.00 98.00 89 VAL A C 1
ATOM 613 O O . VAL A 1 89 ? -11.176 7.258 1.072 1.00 98.00 89 VAL A O 1
ATOM 616 N N . ARG A 1 90 ? -12.190 5.416 0.247 1.00 95.19 90 ARG A N 1
ATOM 617 C CA . ARG A 1 90 ? -13.542 5.981 0.104 1.00 95.19 90 ARG A CA 1
ATOM 618 C C . ARG A 1 90 ? -14.580 4.880 0.262 1.00 95.19 90 ARG A C 1
ATOM 620 O O . ARG A 1 90 ? -14.390 3.795 -0.277 1.00 95.19 90 ARG A O 1
ATOM 627 N N . ASP A 1 91 ? -15.663 5.177 0.975 1.00 93.44 91 ASP A N 1
ATOM 628 C CA . ASP A 1 91 ? -16.818 4.282 1.134 1.00 93.44 91 ASP A CA 1
ATOM 629 C C . ASP A 1 91 ? -16.437 2.870 1.632 1.00 93.44 91 ASP A C 1
ATOM 631 O O . ASP A 1 91 ? -16.909 1.865 1.109 1.00 93.44 91 ASP A O 1
ATOM 635 N N . GLY A 1 92 ? -15.510 2.791 2.597 1.00 95.25 92 GLY A N 1
ATOM 636 C CA . GLY A 1 92 ? -15.000 1.523 3.144 1.00 95.25 92 GLY A CA 1
ATOM 637 C C . GLY A 1 92 ? -14.085 0.730 2.201 1.00 95.25 92 GLY A C 1
ATOM 638 O O . GLY A 1 92 ? -13.651 -0.369 2.537 1.00 95.25 92 GLY A O 1
ATOM 639 N N . ALA A 1 93 ? -13.759 1.277 1.027 1.00 97.19 93 ALA A N 1
ATOM 640 C CA . ALA A 1 93 ? -12.898 0.639 0.043 1.00 97.19 93 ALA A CA 1
ATOM 641 C C . ALA A 1 93 ? -11.552 1.355 -0.094 1.00 97.19 93 ALA A C 1
ATOM 643 O O . ALA A 1 93 ? -11.466 2.587 -0.146 1.00 97.19 93 ALA A O 1
ATOM 644 N N . VAL A 1 94 ? -10.494 0.562 -0.231 1.00 98.44 94 VAL A N 1
ATOM 645 C CA . VAL A 1 94 ? -9.166 1.029 -0.638 1.00 98.44 94 VAL A CA 1
ATOM 646 C C . VAL A 1 94 ? -9.115 1.021 -2.155 1.00 98.44 94 VAL A C 1
ATOM 648 O O . VAL A 1 94 ? -9.469 0.015 -2.757 1.00 98.44 94 VAL A O 1
ATOM 651 N N . ARG A 1 95 ? -8.654 2.100 -2.784 1.00 98.31 95 ARG A N 1
ATOM 652 C CA . ARG A 1 95 ? -8.459 2.174 -4.237 1.00 98.31 95 ARG A CA 1
ATOM 653 C C . ARG A 1 95 ? -7.024 2.532 -4.555 1.00 98.31 95 ARG A C 1
ATOM 655 O O . ARG A 1 95 ? -6.477 3.445 -3.931 1.00 98.31 95 ARG A O 1
ATOM 662 N N . ALA A 1 96 ? -6.446 1.863 -5.547 1.00 97.94 96 ALA A N 1
ATOM 663 C CA . ALA A 1 96 ? -5.115 2.188 -6.031 1.00 97.94 96 ALA A CA 1
ATOM 664 C C . ALA A 1 96 ? -4.985 2.079 -7.554 1.00 97.94 96 ALA A C 1
ATOM 666 O O . ALA A 1 96 ? -5.732 1.361 -8.217 1.00 97.94 96 ALA A O 1
ATOM 667 N N . THR A 1 97 ? -4.010 2.801 -8.100 1.00 97.69 97 THR A N 1
ATOM 668 C CA . THR A 1 97 ? -3.457 2.558 -9.436 1.00 97.69 97 THR A CA 1
ATOM 669 C C . THR A 1 97 ? -2.092 1.916 -9.264 1.00 97.69 97 THR A C 1
ATOM 671 O O . THR A 1 97 ? -1.212 2.510 -8.632 1.00 97.69 97 THR A O 1
ATOM 674 N N . LEU A 1 98 ? -1.945 0.708 -9.800 1.00 96.75 98 LEU A N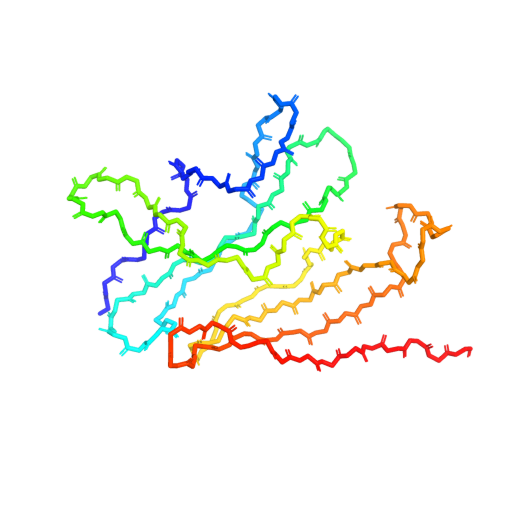 1
ATOM 675 C CA . LEU A 1 98 ? -0.723 -0.082 -9.748 1.00 96.75 98 LEU A CA 1
ATOM 676 C C . LEU A 1 98 ? -0.044 -0.039 -11.112 1.00 96.75 98 LEU A C 1
ATOM 678 O O . LEU A 1 98 ? -0.689 -0.292 -12.128 1.00 96.75 98 LEU A O 1
ATOM 682 N N . LEU A 1 99 ? 1.247 0.271 -11.117 1.00 95.81 99 LEU A N 1
ATOM 683 C CA . LEU A 1 99 ? 2.125 0.078 -12.264 1.00 95.81 99 LEU A CA 1
ATOM 684 C C . LEU A 1 99 ? 2.933 -1.198 -12.063 1.00 95.81 99 LEU A C 1
ATOM 686 O O . LEU A 1 99 ? 3.378 -1.461 -10.945 1.00 95.81 99 LEU A O 1
ATOM 690 N N . GLY A 1 100 ? 3.117 -1.979 -13.119 1.00 94.19 100 GLY A N 1
ATOM 691 C CA . GLY A 1 100 ? 3.879 -3.223 -13.074 1.00 94.19 100 GLY A CA 1
ATOM 692 C C . GLY A 1 100 ? 4.502 -3.574 -14.416 1.00 94.19 100 GLY A C 1
ATOM 693 O O . GLY A 1 100 ? 4.567 -2.737 -15.313 1.00 94.19 100 GLY A O 1
ATOM 694 N N . TYR A 1 101 ? 4.948 -4.820 -14.528 1.00 92.75 101 TYR A N 1
ATOM 695 C CA . TYR A 1 101 ? 5.715 -5.306 -15.666 1.00 92.75 101 TYR A CA 1
ATOM 696 C C . TYR A 1 101 ? 5.067 -6.566 -16.231 1.00 92.75 101 TYR A C 1
ATOM 698 O O . TYR A 1 101 ? 4.780 -7.492 -15.470 1.00 92.75 101 TYR A O 1
ATOM 706 N N . SER A 1 102 ? 4.876 -6.606 -17.546 1.00 91.88 102 SER A N 1
ATOM 707 C CA . SER A 1 102 ? 4.302 -7.757 -18.254 1.00 91.88 102 SER A CA 1
ATOM 708 C C . SER A 1 102 ? 5.266 -8.944 -18.330 1.00 91.88 102 SER A C 1
ATOM 710 O O . SER A 1 102 ? 4.846 -10.097 -18.443 1.00 91.88 102 SER A O 1
ATOM 712 N N . SER A 1 103 ? 6.573 -8.672 -18.260 1.00 92.12 103 SER A N 1
ATOM 713 C CA . SER A 1 103 ? 7.630 -9.680 -18.257 1.00 92.12 103 SER A CA 1
ATOM 714 C C . SER A 1 103 ? 8.914 -9.163 -17.587 1.00 92.12 103 SER A C 1
ATOM 716 O O . SER A 1 103 ? 9.091 -7.950 -17.449 1.00 92.12 103 SER A O 1
ATOM 718 N N . PRO A 1 104 ? 9.845 -10.059 -17.206 1.00 89.00 104 PRO A N 1
ATOM 719 C CA . PRO A 1 104 ? 11.151 -9.676 -16.662 1.00 89.00 104 PRO A CA 1
ATOM 720 C C . PRO A 1 104 ? 12.052 -8.903 -17.638 1.00 89.00 104 PRO A C 1
ATOM 722 O O . PRO A 1 104 ? 13.014 -8.279 -17.197 1.00 89.00 104 PRO A O 1
ATOM 725 N N . ASP A 1 105 ? 11.758 -8.943 -18.942 1.00 91.25 105 ASP A N 1
ATOM 726 C CA . ASP A 1 105 ? 12.545 -8.262 -19.978 1.00 91.25 105 ASP A CA 1
ATOM 727 C C . ASP A 1 105 ? 12.219 -6.762 -20.076 1.00 91.25 105 ASP A C 1
ATOM 729 O O . ASP A 1 105 ? 12.946 -5.999 -20.718 1.00 91.25 105 ASP A O 1
ATOM 733 N N . VAL A 1 106 ? 11.130 -6.316 -19.439 1.00 91.75 106 VAL A N 1
ATOM 734 C CA . VAL A 1 106 ? 10.740 -4.905 -19.416 1.00 91.75 106 VAL A CA 1
ATOM 735 C C . VAL A 1 106 ? 11.713 -4.123 -18.522 1.00 91.75 106 VAL A C 1
ATOM 737 O O . VAL A 1 106 ? 11.876 -4.457 -17.345 1.00 91.75 106 VAL A O 1
ATOM 740 N N . PRO A 1 107 ? 12.351 -3.047 -19.024 1.00 88.56 107 PRO A N 1
ATOM 741 C CA . PRO A 1 107 ? 13.273 -2.255 -18.220 1.00 88.56 107 PRO A CA 1
ATOM 742 C C . PRO A 1 107 ? 12.607 -1.652 -16.981 1.00 88.56 107 PRO A C 1
ATOM 744 O O . PRO A 1 107 ? 11.543 -1.040 -17.066 1.00 88.56 107 PRO A O 1
ATOM 747 N N . SER A 1 108 ? 13.293 -1.695 -15.836 1.00 85.38 108 SER A N 1
ATOM 748 C CA . SER A 1 108 ? 12.769 -1.174 -14.561 1.00 85.38 108 SER A CA 1
ATOM 749 C C . SER A 1 108 ? 12.481 0.335 -14.556 1.00 85.38 108 SER A C 1
ATOM 751 O O . SER A 1 108 ? 11.809 0.832 -13.660 1.00 85.38 108 SER A O 1
ATOM 753 N N . CYS A 1 109 ? 12.984 1.095 -15.538 1.00 86.56 109 CYS A N 1
ATOM 754 C CA . CYS A 1 109 ? 12.619 2.507 -15.710 1.00 86.56 109 CYS A CA 1
ATOM 755 C C . CYS A 1 109 ? 11.158 2.704 -16.118 1.00 86.56 109 CYS A C 1
ATOM 757 O O . CYS A 1 109 ? 10.639 3.817 -16.034 1.00 86.56 109 CYS A O 1
ATOM 759 N N . CYS A 1 110 ? 10.552 1.654 -16.668 1.00 89.12 110 CYS A N 1
ATOM 760 C CA . CYS A 1 110 ? 9.486 1.789 -17.634 1.00 89.12 110 CYS A CA 1
ATOM 761 C C . CYS A 1 110 ? 8.435 0.675 -17.460 1.00 89.12 110 CYS A C 1
ATOM 763 O O . CYS A 1 110 ? 8.295 -0.153 -18.359 1.00 89.12 110 CYS A O 1
ATOM 765 N N . PRO A 1 111 ? 7.695 0.646 -16.329 1.00 91.94 111 PRO A N 1
ATOM 766 C CA . PRO A 1 111 ? 6.541 -0.237 -16.164 1.00 91.94 111 PRO A CA 1
ATOM 767 C C . PRO A 1 111 ? 5.577 -0.126 -17.353 1.00 91.94 111 PRO A C 1
ATOM 769 O O . PRO A 1 111 ? 5.205 0.985 -17.748 1.00 91.94 111 PRO A O 1
ATOM 772 N N . ASP A 1 112 ? 5.166 -1.259 -17.915 1.00 93.94 112 ASP A N 1
ATOM 773 C CA . ASP A 1 112 ? 4.309 -1.341 -19.103 1.00 93.94 112 ASP A CA 1
ATOM 774 C C . ASP A 1 112 ? 2.884 -1.831 -18.799 1.00 93.94 112 ASP A C 1
ATOM 776 O O . ASP A 1 112 ? 1.998 -1.711 -19.647 1.00 93.94 112 ASP A O 1
ATOM 780 N N . GLU A 1 113 ? 2.626 -2.288 -17.573 1.00 95.00 113 GLU A N 1
ATOM 781 C CA . GLU A 1 113 ? 1.287 -2.612 -17.091 1.00 95.00 113 GLU A CA 1
ATOM 782 C C . GLU A 1 113 ? 0.714 -1.508 -16.209 1.00 95.00 113 GLU A C 1
ATOM 784 O O . GLU A 1 113 ? 1.403 -0.919 -15.369 1.00 95.00 113 GLU A O 1
ATOM 789 N N . LYS A 1 114 ? -0.598 -1.299 -16.333 1.00 95.94 114 LYS A N 1
ATOM 790 C CA . LYS A 1 114 ? -1.370 -0.434 -15.448 1.00 95.94 114 LYS A CA 1
ATOM 791 C C . LYS A 1 114 ? -2.681 -1.107 -15.064 1.00 95.94 114 LYS A C 1
ATOM 793 O O . LYS A 1 114 ? -3.449 -1.551 -15.913 1.00 95.94 114 LYS A O 1
ATOM 798 N N . GLU A 1 115 ? -2.962 -1.126 -13.769 1.00 95.62 115 GLU A N 1
ATOM 799 C CA . GLU A 1 115 ? -4.186 -1.706 -13.228 1.00 95.62 115 GLU A CA 1
ATOM 800 C C . GLU A 1 115 ? -4.845 -0.745 -12.244 1.00 95.62 115 GLU A C 1
ATOM 802 O O . GLU A 1 115 ? -4.190 -0.161 -11.374 1.00 95.62 115 GLU A O 1
ATOM 807 N N . GLN A 1 116 ? -6.161 -0.592 -12.371 1.00 96.75 116 GLN A N 1
ATOM 808 C CA . GLN A 1 116 ? -6.972 0.076 -11.364 1.00 96.75 116 GLN A CA 1
ATOM 809 C C . GLN A 1 116 ? -7.648 -0.975 -10.500 1.00 96.75 116 GLN A C 1
ATOM 811 O O . GLN A 1 116 ? -8.391 -1.825 -10.991 1.00 96.75 116 GLN A O 1
ATOM 816 N N . VAL A 1 117 ? -7.389 -0.897 -9.200 1.00 97.38 117 VAL A N 1
ATOM 817 C CA . VAL A 1 117 ? -7.803 -1.904 -8.228 1.00 97.38 117 VAL A CA 1
ATOM 818 C C . VAL A 1 117 ? -8.548 -1.277 -7.074 1.00 97.38 117 VAL A C 1
ATOM 820 O O . VAL A 1 117 ? -8.297 -0.137 -6.675 1.00 97.38 117 VAL A O 1
ATOM 823 N N . SER A 1 118 ? -9.471 -2.052 -6.526 1.00 97.38 118 SER A N 1
ATOM 824 C CA . SER A 1 118 ? -10.180 -1.742 -5.299 1.00 97.38 118 SER A CA 1
ATOM 825 C C . SER A 1 118 ? -10.202 -2.958 -4.384 1.00 97.38 118 SER A C 1
ATOM 827 O O . SER A 1 118 ? -10.435 -4.078 -4.841 1.00 97.38 118 SER A O 1
ATOM 829 N N . TRP A 1 119 ? -10.010 -2.729 -3.091 1.00 98.44 119 TRP A N 1
ATOM 830 C CA . TRP A 1 119 ? -10.180 -3.736 -2.053 1.00 98.44 119 TRP A CA 1
ATOM 831 C C . TRP A 1 119 ? -11.302 -3.325 -1.118 1.00 98.44 119 TRP A C 1
ATOM 833 O O . TRP A 1 119 ? -11.351 -2.178 -0.674 1.00 98.44 119 TRP A O 1
ATOM 843 N N . TYR A 1 120 ? -12.166 -4.276 -0.791 1.00 97.06 120 TYR A N 1
ATOM 844 C CA . TYR A 1 120 ? -13.223 -4.111 0.200 1.00 97.06 120 TYR A CA 1
ATOM 845 C C . TYR A 1 120 ? -13.180 -5.264 1.194 1.00 97.06 120 TYR A C 1
ATOM 847 O O . TYR A 1 120 ? -12.806 -6.389 0.850 1.00 97.06 120 TYR A O 1
ATOM 855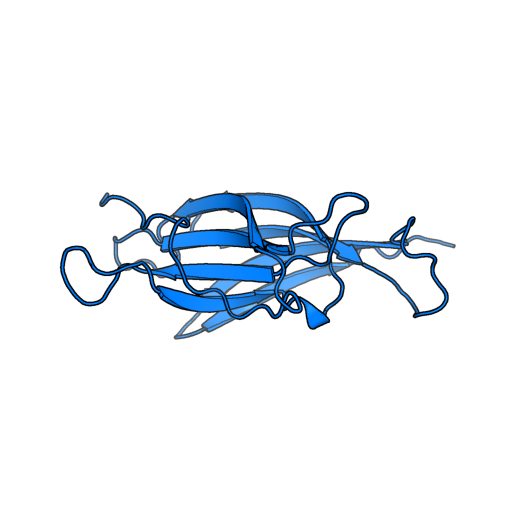 N N . TRP A 1 121 ? -13.557 -4.987 2.435 1.00 96.50 121 TRP A N 1
ATOM 856 C CA . TRP A 1 121 ? -13.664 -6.019 3.452 1.00 96.50 121 TRP A CA 1
ATOM 857 C C . TRP A 1 121 ? -14.881 -6.910 3.194 1.00 96.50 121 TRP A C 1
ATOM 859 O O . TRP A 1 121 ? -15.996 -6.431 2.982 1.00 96.50 121 TRP A O 1
ATOM 869 N N . LYS A 1 122 ? -14.680 -8.229 3.225 1.00 95.38 122 LYS A N 1
ATOM 870 C CA . LYS A 1 122 ? -15.753 -9.221 3.158 1.00 95.38 122 LYS A CA 1
ATOM 871 C C . LYS A 1 122 ? -15.448 -10.377 4.099 1.00 95.38 122 LYS A C 1
ATOM 873 O O . LYS A 1 122 ? -14.559 -11.185 3.844 1.00 95.38 122 LYS A O 1
ATOM 878 N N . GLY A 1 123 ? -16.223 -10.463 5.179 1.00 86.62 123 GLY A N 1
ATOM 879 C CA . GLY A 1 123 ? -16.289 -11.654 6.031 1.00 86.62 123 GLY A CA 1
ATOM 880 C C . GLY A 1 123 ? -14.945 -12.136 6.588 1.00 86.62 123 GLY A C 1
ATOM 881 O O . GLY A 1 123 ? -14.750 -13.342 6.684 1.00 86.62 123 GLY A O 1
ATOM 882 N N . GLY A 1 124 ? -14.019 -11.229 6.923 1.00 91.12 124 GLY A N 1
ATOM 883 C CA . GLY A 1 124 ? -12.725 -11.591 7.521 1.00 91.12 124 GLY A CA 1
ATOM 884 C C . GLY A 1 124 ? -11.498 -11.354 6.640 1.00 91.12 124 GLY A C 1
ATOM 885 O O . GLY A 1 124 ? -10.380 -11.571 7.101 1.00 91.12 124 GLY A O 1
ATOM 886 N N . SER A 1 125 ? -11.673 -10.921 5.390 1.00 94.50 125 SER A N 1
ATOM 887 C CA . SER A 1 125 ? -10.552 -10.640 4.488 1.00 94.50 125 SER A CA 1
ATOM 888 C C . SER A 1 125 ? -10.856 -9.493 3.530 1.00 94.50 125 SER A C 1
ATOM 890 O O . SER A 1 125 ? -12.017 -9.180 3.263 1.00 94.50 125 SER A O 1
ATOM 892 N N . PHE A 1 126 ? -9.804 -8.872 2.996 1.00 96.56 126 PHE A N 1
ATOM 893 C CA . PHE A 1 126 ? -9.931 -7.914 1.905 1.00 96.56 126 PHE A CA 1
ATOM 894 C C . PHE A 1 126 ? -10.012 -8.652 0.571 1.00 96.56 126 PHE A C 1
ATOM 896 O O . PHE A 1 126 ? -9.098 -9.386 0.201 1.00 96.56 126 PHE A O 1
ATOM 903 N N . VAL A 1 127 ? -11.092 -8.422 -0.169 1.00 96.75 127 VAL A N 1
ATOM 904 C CA . VAL A 1 127 ? -11.281 -8.968 -1.513 1.00 96.75 127 VAL A CA 1
ATOM 905 C C . VAL A 1 127 ? -10.864 -7.916 -2.527 1.00 96.75 127 VAL A C 1
ATOM 907 O O . VAL A 1 127 ? -11.371 -6.794 -2.511 1.00 96.75 127 VAL A O 1
ATOM 910 N N . ARG A 1 128 ? -9.939 -8.286 -3.414 1.00 95.62 128 ARG A N 1
ATOM 911 C CA . ARG A 1 128 ? -9.499 -7.447 -4.529 1.00 95.62 128 ARG A CA 1
ATOM 912 C C . ARG A 1 128 ? -10.475 -7.558 -5.694 1.00 95.62 128 ARG A C 1
ATOM 914 O O . ARG A 1 128 ? -10.908 -8.644 -6.067 1.00 95.62 128 ARG A O 1
ATOM 921 N N . THR A 1 129 ? -10.754 -6.423 -6.308 1.00 92.94 129 THR A N 1
ATOM 922 C CA . THR A 1 129 ? -11.397 -6.293 -7.616 1.00 92.94 129 THR A CA 1
ATOM 923 C C . THR A 1 129 ? -10.543 -5.370 -8.464 1.00 92.94 129 THR A C 1
ATOM 925 O O . THR A 1 129 ? -9.948 -4.433 -7.933 1.00 92.94 129 THR A O 1
ATOM 928 N N . GLY A 1 130 ? -10.439 -5.635 -9.760 1.00 81.88 130 GLY A N 1
ATOM 929 C CA . GLY A 1 130 ? -9.603 -4.830 -10.637 1.00 81.88 130 GLY A CA 1
ATOM 930 C C . GLY A 1 130 ? -10.028 -4.920 -12.090 1.00 81.88 130 GLY A C 1
ATOM 931 O O . GLY A 1 130 ? -10.648 -5.898 -12.509 1.00 81.88 130 GLY A O 1
ATOM 932 N N . GLN A 1 131 ? -9.690 -3.877 -12.837 1.00 71.94 131 GLN A N 1
ATOM 933 C CA . GLN A 1 131 ? -9.675 -3.889 -14.293 1.00 71.94 131 GLN A CA 1
ATOM 934 C C . GLN A 1 131 ? -8.229 -3.652 -14.728 1.00 71.94 131 GLN A C 1
ATOM 936 O O . GLN A 1 131 ? -7.639 -2.616 -14.409 1.00 71.94 131 GLN A O 1
ATOM 941 N N . ALA A 1 132 ? -7.654 -4.629 -15.427 1.00 67.00 132 ALA A N 1
ATOM 942 C CA . ALA A 1 132 ? -6.381 -4.444 -16.103 1.00 67.00 132 ALA A CA 1
ATOM 943 C C . ALA A 1 132 ? -6.622 -3.602 -17.359 1.00 67.00 132 ALA A C 1
ATOM 945 O O . ALA A 1 132 ? -7.430 -3.978 -18.212 1.00 67.00 132 ALA A O 1
ATOM 946 N N . GLU A 1 133 ? -5.934 -2.468 -17.479 1.00 59.44 133 GLU A N 1
ATOM 947 C CA . GLU A 1 133 ? -5.845 -1.767 -18.756 1.00 59.44 133 GLU A CA 1
ATOM 948 C C . GLU A 1 133 ? -4.777 -2.490 -19.583 1.00 59.44 133 GLU A C 1
ATOM 950 O O . GLU A 1 133 ? -3.593 -2.166 -19.522 1.00 59.44 133 GLU A O 1
ATOM 955 N N . ALA A 1 134 ? -5.185 -3.512 -20.337 1.00 43.91 134 ALA A N 1
ATOM 956 C CA . ALA A 1 134 ? -4.328 -4.076 -21.372 1.00 43.91 134 ALA A CA 1
ATOM 957 C C . ALA A 1 134 ? -4.144 -3.014 -22.468 1.00 43.91 134 ALA A C 1
ATOM 959 O O . ALA A 1 134 ? -5.131 -2.525 -23.026 1.00 43.91 134 ALA A O 1
ATOM 960 N N . ARG A 1 135 ? -2.901 -2.628 -22.781 1.00 46.62 135 ARG A N 1
ATOM 961 C CA . ARG A 1 135 ? -2.654 -1.790 -23.960 1.00 46.62 135 ARG A CA 1
ATOM 962 C C . ARG A 1 135 ? -2.917 -2.610 -25.220 1.00 46.62 135 ARG A C 1
ATOM 964 O O . ARG A 1 135 ? -2.332 -3.673 -25.407 1.00 46.62 135 ARG A O 1
ATOM 971 N N . SER A 1 136 ? -3.795 -2.084 -26.072 1.00 40.69 136 SER A N 1
ATOM 972 C CA . SER A 1 136 ? -3.900 -2.464 -27.479 1.00 40.69 136 SER A CA 1
ATOM 973 C C . SER A 1 136 ? -2.529 -2.365 -28.154 1.00 40.69 136 SER A C 1
ATOM 975 O O . SER A 1 136 ? -1.785 -1.418 -27.884 1.00 40.69 136 SER A O 1
ATOM 977 N N . ALA A 1 137 ? -2.241 -3.366 -28.989 1.00 34.38 137 ALA A N 1
ATOM 978 C CA . ALA A 1 137 ? -1.056 -3.482 -29.836 1.00 34.38 137 ALA A CA 1
ATOM 979 C C . ALA A 1 137 ? -0.872 -2.300 -30.800 1.00 34.38 137 ALA A C 1
ATOM 981 O O . ALA A 1 137 ? -1.895 -1.685 -31.186 1.00 34.38 137 ALA A O 1
#